Protein AF-X1SC76-F1 (afdb_monomer_lite)

Secondary structure (DSSP, 8-state):
-EEEEETTEEEEE-PPPHHHHHHHHHHHHHHT--HHHHHHHHHHHHHHHH-TTT---HHHHHHHS-HHHHHHHHHHHHHHHTGGGT----S---

Radius of gyration: 12.42 Å; chains: 1; bounding box: 30×29×35 Å

Structure (mmCIF, N/CA/C/O backbone):
data_AF-X1SC76-F1
#
_entry.id   AF-X1SC76-F1
#
loop_
_atom_site.group_PDB
_atom_site.id
_atom_site.type_symbol
_atom_site.label_atom_id
_atom_site.label_alt_id
_atom_site.label_comp_id
_atom_site.label_asym_id
_atom_site.label_entity_id
_atom_site.label_seq_id
_atom_site.pdbx_PDB_ins_code
_atom_site.Cartn_x
_atom_site.Cartn_y
_atom_site.Cartn_z
_atom_site.occupancy
_atom_site.B_iso_or_equiv
_atom_site.auth_seq_id
_atom_site.auth_comp_id
_atom_site.auth_asym_id
_atom_site.auth_atom_id
_atom_site.pdbx_PDB_model_num
ATOM 1 N N . MET A 1 1 ? -14.195 4.570 3.320 1.00 79.75 1 MET A N 1
ATOM 2 C CA . MET A 1 1 ? -13.495 3.291 3.507 1.00 79.75 1 MET A CA 1
ATOM 3 C C . MET A 1 1 ? -13.824 2.413 2.326 1.00 79.75 1 MET A C 1
ATOM 5 O O . MET A 1 1 ? -15.003 2.204 2.074 1.00 79.75 1 MET A O 1
ATOM 9 N N . ALA A 1 2 ? -12.809 1.998 1.579 1.00 90.69 2 ALA A N 1
ATOM 10 C CA . ALA A 1 2 ? -12.934 1.100 0.440 1.00 90.69 2 ALA A CA 1
ATOM 11 C C . ALA A 1 2 ? -12.316 -0.256 0.787 1.00 90.69 2 ALA A C 1
ATOM 13 O O . ALA A 1 2 ? -11.453 -0.341 1.663 1.00 90.69 2 ALA A O 1
ATOM 14 N N . LYS A 1 3 ? -12.769 -1.303 0.107 1.00 93.75 3 LYS A N 1
ATOM 15 C CA . LYS A 1 3 ? -12.237 -2.658 0.226 1.00 93.75 3 LYS A CA 1
ATOM 16 C C . LYS A 1 3 ? -11.630 -3.036 -1.113 1.00 93.75 3 LYS A C 1
ATOM 18 O O . LYS A 1 3 ? -12.298 -2.881 -2.129 1.00 93.75 3 LYS A O 1
ATOM 23 N N . VAL A 1 4 ? -10.386 -3.497 -1.102 1.00 93.12 4 VAL A N 1
ATOM 24 C CA . VAL A 1 4 ? -9.672 -3.941 -2.301 1.00 93.12 4 VAL A CA 1
ATOM 25 C C . VAL A 1 4 ? -9.344 -5.414 -2.130 1.00 93.12 4 VAL A C 1
ATOM 27 O O . VAL A 1 4 ? -8.699 -5.794 -1.152 1.00 93.12 4 VAL A O 1
ATOM 30 N N . LYS A 1 5 ? -9.800 -6.237 -3.073 1.00 93.00 5 LYS A N 1
ATOM 31 C CA . LYS A 1 5 ? -9.493 -7.667 -3.111 1.00 93.00 5 LYS A CA 1
ATOM 32 C C . LYS A 1 5 ? -8.244 -7.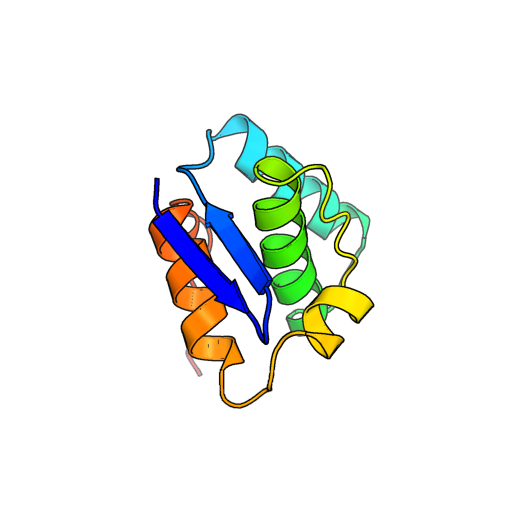914 -3.956 1.00 93.00 5 LYS A C 1
ATOM 34 O O . LYS A 1 5 ? -8.188 -7.462 -5.102 1.00 93.00 5 LYS A O 1
ATOM 39 N N . ILE A 1 6 ? -7.283 -8.629 -3.380 1.00 91.00 6 ILE A N 1
ATOM 40 C CA . ILE A 1 6 ? -6.014 -9.023 -3.996 1.00 91.00 6 ILE A CA 1
ATOM 41 C C . ILE A 1 6 ? -5.837 -10.523 -3.757 1.00 91.00 6 ILE A C 1
ATOM 43 O O . ILE A 1 6 ? -5.729 -10.958 -2.607 1.00 91.00 6 ILE A O 1
ATOM 47 N N . GLY A 1 7 ? -5.868 -11.316 -4.829 1.00 87.81 7 GLY A N 1
ATOM 48 C CA . GLY A 1 7 ? -5.958 -12.772 -4.718 1.00 87.81 7 GLY A CA 1
ATOM 49 C C . GLY A 1 7 ? -7.164 -13.180 -3.864 1.00 87.81 7 GLY A C 1
ATOM 50 O O . GLY A 1 7 ? -8.279 -12.693 -4.065 1.00 87.81 7 GLY A O 1
ATOM 51 N N . ASP A 1 8 ? -6.938 -14.026 -2.862 1.00 89.00 8 ASP A N 1
ATOM 52 C CA . ASP A 1 8 ? -7.970 -14.459 -1.909 1.00 89.00 8 ASP A CA 1
ATOM 53 C C . ASP A 1 8 ? -8.120 -13.543 -0.681 1.00 89.00 8 ASP A C 1
ATOM 55 O O . ASP A 1 8 ? -8.961 -13.799 0.183 1.00 89.00 8 ASP A O 1
ATOM 59 N N . GLN A 1 9 ? -7.330 -12.469 -0.585 1.00 91.00 9 GLN A N 1
ATOM 60 C CA . GLN A 1 9 ? -7.329 -11.562 0.563 1.00 91.00 9 GLN A CA 1
ATOM 61 C C . GLN A 1 9 ? -8.091 -10.265 0.265 1.00 91.00 9 GLN A C 1
ATOM 63 O O . GLN A 1 9 ? -8.087 -9.750 -0.852 1.00 91.00 9 GLN A O 1
ATOM 68 N N . GLU A 1 10 ? -8.752 -9.718 1.286 1.00 94.12 10 GLU A N 1
ATOM 69 C CA . GLU A 1 10 ? -9.439 -8.427 1.219 1.00 94.12 10 GLU A CA 1
ATOM 70 C C . GLU A 1 10 ? -8.764 -7.437 2.169 1.00 94.12 10 GLU A C 1
ATOM 72 O O . GLU A 1 10 ? -8.604 -7.712 3.358 1.00 94.12 10 GLU A O 1
ATOM 77 N N . TYR A 1 11 ? -8.400 -6.267 1.647 1.00 94.81 11 TYR A N 1
ATOM 78 C CA . TYR A 1 11 ? -7.751 -5.206 2.405 1.00 94.81 11 TYR A CA 1
ATOM 79 C C . TYR A 1 11 ? -8.623 -3.965 2.493 1.00 94.81 11 TYR A C 1
ATOM 81 O O . TYR A 1 11 ? -9.265 -3.541 1.531 1.00 94.81 11 TYR A O 1
ATOM 89 N N . THR A 1 12 ? -8.591 -3.327 3.656 1.00 94.75 12 THR A N 1
ATOM 90 C CA . THR A 1 12 ? -9.241 -2.040 3.874 1.00 94.75 12 THR A CA 1
ATOM 91 C C . THR A 1 12 ? -8.328 -0.904 3.443 1.00 94.75 12 THR A C 1
ATOM 93 O O . THR A 1 12 ? -7.207 -0.800 3.930 1.00 94.75 12 THR A O 1
ATOM 96 N N . ILE A 1 13 ? -8.825 0.014 2.617 1.00 94.56 13 ILE A N 1
ATOM 97 C CA . ILE A 1 13 ? -8.110 1.229 2.220 1.00 94.56 13 ILE A CA 1
ATOM 98 C C . ILE A 1 13 ? -8.928 2.461 2.602 1.00 94.56 13 ILE A C 1
ATOM 100 O O . ILE A 1 13 ? -10.136 2.555 2.369 1.00 94.56 13 ILE A O 1
ATOM 104 N N . ASN A 1 14 ? -8.257 3.430 3.217 1.00 93.62 14 ASN A N 1
ATOM 105 C CA . ASN A 1 14 ? -8.829 4.721 3.573 1.00 93.62 14 ASN A CA 1
ATOM 106 C C . ASN A 1 14 ? -7.989 5.855 2.987 1.00 93.62 14 ASN A C 1
ATOM 108 O O . ASN A 1 14 ? -6.844 5.660 2.584 1.00 93.62 14 ASN A O 1
ATOM 112 N N . TYR A 1 15 ? -8.552 7.062 2.986 1.00 92.62 15 TYR A N 1
ATOM 113 C CA . TYR A 1 15 ? -7.842 8.247 2.523 1.00 92.62 15 TYR A CA 1
ATOM 114 C C . TYR A 1 15 ? -6.587 8.497 3.370 1.00 92.62 15 TYR A C 1
ATOM 116 O O . TYR A 1 15 ? -6.656 8.611 4.601 1.00 92.62 15 TYR A O 1
ATOM 124 N N . LEU A 1 16 ? -5.429 8.609 2.720 1.00 90.75 16 LEU A N 1
ATOM 125 C CA . LEU A 1 16 ? -4.178 8.923 3.391 1.00 90.75 16 LEU A CA 1
ATOM 126 C C . LEU A 1 16 ? -4.125 10.412 3.738 1.00 90.75 16 LEU A C 1
ATOM 128 O O . LEU A 1 16 ? -4.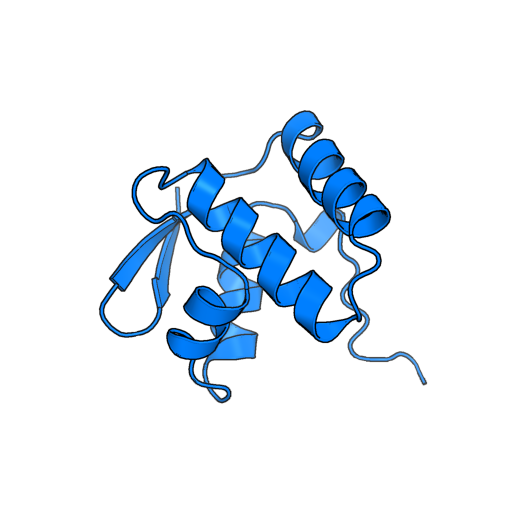307 11.297 2.905 1.00 90.75 16 LEU A O 1
ATOM 132 N N . LYS A 1 17 ? -3.786 10.711 4.993 1.00 90.75 17 LYS A N 1
ATOM 133 C CA . LYS A 1 17 ? -3.424 12.079 5.382 1.00 90.75 17 LYS A CA 1
ATOM 134 C C . LYS A 1 17 ? -2.109 12.468 4.700 1.00 90.75 17 LYS A C 1
ATOM 136 O O . LYS A 1 17 ? -1.203 11.642 4.610 1.00 90.75 17 LYS A O 1
ATOM 141 N N . LEU A 1 18 ? -1.947 13.747 4.349 1.00 86.81 18 LEU A N 1
ATOM 142 C CA . LEU A 1 18 ? -0.740 14.287 3.698 1.00 86.81 18 LEU A CA 1
ATOM 143 C C . LEU A 1 18 ? 0.572 13.845 4.380 1.00 86.81 18 LEU A C 1
ATOM 145 O O . LEU A 1 18 ? 1.547 13.512 3.714 1.00 86.81 18 LEU A O 1
ATOM 149 N N . GLY A 1 19 ? 0.597 13.809 5.717 1.00 88.88 19 GLY A N 1
ATOM 150 C CA . GLY A 1 19 ? 1.774 13.378 6.477 1.00 88.88 19 GLY A CA 1
ATOM 151 C C . GLY A 1 19 ? 2.149 11.904 6.275 1.00 88.88 19 GLY A C 1
ATOM 152 O O . GLY A 1 19 ? 3.327 11.572 6.330 1.00 88.88 19 GLY A O 1
ATOM 153 N N . ALA A 1 20 ? 1.176 11.025 6.017 1.00 88.50 20 ALA A N 1
ATOM 154 C CA . ALA A 1 20 ? 1.439 9.626 5.686 1.00 88.50 20 ALA A CA 1
ATOM 155 C C . ALA A 1 20 ? 1.981 9.493 4.255 1.00 88.50 20 ALA A C 1
ATOM 157 O O . ALA A 1 20 ? 2.974 8.804 4.051 1.00 88.50 20 ALA A O 1
ATOM 158 N N . ILE A 1 21 ? 1.406 10.235 3.304 1.00 87.06 21 ILE A N 1
ATOM 159 C CA . ILE A 1 21 ? 1.862 10.269 1.905 1.00 87.06 21 ILE A CA 1
ATOM 160 C C . ILE A 1 21 ? 3.329 10.707 1.828 1.00 87.06 21 ILE A C 1
ATOM 162 O O . ILE A 1 21 ? 4.149 10.032 1.214 1.00 87.06 21 ILE A O 1
ATOM 166 N N . LYS A 1 22 ? 3.692 11.788 2.533 1.00 87.75 22 LYS A N 1
ATOM 167 C CA . LYS A 1 22 ? 5.081 12.270 2.606 1.00 87.75 22 LYS A CA 1
ATOM 168 C C . LYS A 1 22 ? 6.051 11.229 3.171 1.00 87.75 22 LYS A C 1
ATOM 170 O O . LYS A 1 22 ? 7.188 11.165 2.720 1.00 87.75 22 LYS A O 1
ATOM 175 N N . LYS A 1 23 ? 5.623 10.424 4.150 1.00 88.56 23 LYS A N 1
ATOM 176 C CA . LYS A 1 23 ? 6.459 9.358 4.725 1.00 88.56 23 LYS A CA 1
ATOM 177 C C . LYS A 1 23 ? 6.722 8.240 3.720 1.00 88.56 23 LYS A C 1
ATOM 179 O O . LYS A 1 23 ? 7.868 7.834 3.586 1.00 88.56 23 LYS A O 1
ATOM 184 N N . ILE A 1 24 ? 5.688 7.797 3.003 1.00 86.06 24 ILE A N 1
ATOM 185 C CA . ILE A 1 24 ? 5.816 6.759 1.968 1.00 86.06 24 ILE A CA 1
ATOM 186 C C . ILE A 1 24 ? 6.734 7.250 0.839 1.00 86.06 24 ILE A C 1
ATOM 188 O O . ILE A 1 24 ? 7.643 6.536 0.427 1.00 86.06 24 ILE A O 1
ATOM 192 N N . LEU A 1 25 ? 6.552 8.497 0.388 1.00 82.88 25 LEU A N 1
ATOM 193 C CA . LEU A 1 25 ? 7.401 9.117 -0.635 1.00 82.88 25 LEU A CA 1
ATOM 194 C C . LEU A 1 25 ? 8.868 9.199 -0.209 1.00 82.88 25 LEU A C 1
ATOM 196 O O . LEU A 1 25 ? 9.742 8.773 -0.955 1.00 82.88 25 LEU A O 1
ATOM 200 N N . LYS A 1 26 ? 9.132 9.682 1.009 1.00 86.00 26 LYS A N 1
ATOM 201 C CA . LYS A 1 26 ? 10.497 9.764 1.530 1.00 86.00 26 LYS A CA 1
ATOM 202 C C . LYS A 1 26 ? 11.148 8.380 1.613 1.00 86.00 26 LYS A C 1
ATOM 204 O O . LYS A 1 26 ? 12.284 8.211 1.186 1.00 86.00 26 LYS A O 1
ATOM 209 N N . ALA A 1 27 ? 10.413 7.379 2.096 1.00 84.25 27 ALA A N 1
ATOM 210 C CA . ALA A 1 27 ? 10.927 6.019 2.196 1.00 84.25 27 ALA A CA 1
ATOM 211 C C . ALA A 1 27 ? 11.212 5.391 0.818 1.00 84.25 27 ALA A C 1
ATOM 213 O O . ALA A 1 27 ? 12.190 4.658 0.673 1.00 84.25 27 ALA A O 1
ATOM 214 N N . LYS A 1 28 ? 10.416 5.726 -0.210 1.00 82.06 28 LYS A N 1
ATOM 215 C 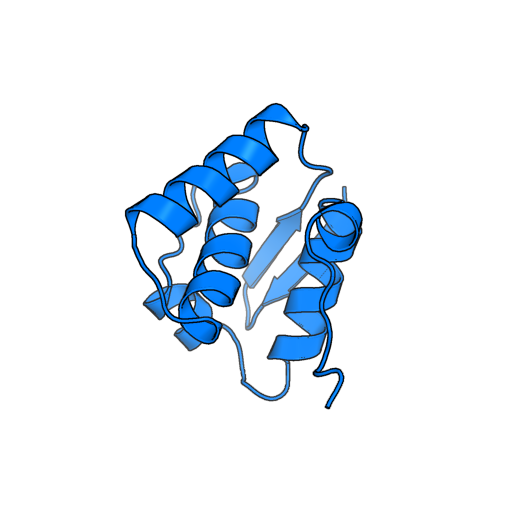CA . LYS A 1 28 ? 10.718 5.384 -1.609 1.00 82.06 28 LYS A CA 1
ATOM 216 C C . LYS A 1 28 ? 12.050 6.000 -2.060 1.00 82.06 28 LYS A C 1
ATOM 218 O O . LYS A 1 28 ? 12.870 5.287 -2.633 1.00 82.06 28 LYS A O 1
ATOM 223 N N . GLU A 1 29 ? 12.270 7.294 -1.811 1.00 81.44 29 GLU A N 1
ATOM 224 C CA . GLU A 1 29 ? 13.514 7.987 -2.193 1.00 81.44 29 GLU A CA 1
ATOM 225 C C . GLU A 1 29 ? 14.746 7.389 -1.495 1.00 81.44 29 GLU A C 1
ATOM 227 O O . GLU A 1 29 ? 15.775 7.167 -2.131 1.00 81.44 29 GLU A O 1
ATOM 232 N N . GLU A 1 30 ? 14.633 7.065 -0.205 1.00 84.88 30 GLU A N 1
ATOM 233 C CA . GLU A 1 30 ? 15.722 6.469 0.579 1.00 84.88 30 GLU A CA 1
ATOM 234 C C . GLU A 1 30 ? 16.097 5.061 0.092 1.00 84.88 30 GLU A C 1
ATOM 236 O O . GLU A 1 30 ? 17.273 4.695 0.104 1.00 84.88 30 GLU A O 1
ATOM 241 N N . LYS A 1 31 ? 15.115 4.280 -0.375 1.00 80.44 31 LYS A N 1
ATOM 242 C CA . LYS A 1 31 ? 15.326 2.910 -0.863 1.00 80.44 31 LYS A CA 1
ATOM 243 C C . LYS A 1 31 ? 15.872 2.829 -2.293 1.00 80.44 31 LYS A C 1
ATOM 245 O O . LYS A 1 31 ? 16.273 1.741 -2.690 1.00 80.44 31 LYS A O 1
ATOM 250 N N . LYS A 1 32 ? 15.910 3.938 -3.049 1.00 81.12 32 LYS A N 1
ATOM 251 C CA . LYS A 1 32 ? 16.382 3.990 -4.452 1.00 81.12 32 LYS A CA 1
ATOM 252 C C . LYS A 1 32 ? 15.776 2.890 -5.343 1.00 81.12 32 LYS A C 1
ATOM 254 O O . LYS A 1 32 ? 16.477 2.292 -6.149 1.00 81.12 32 LYS A O 1
ATOM 259 N N . LEU A 1 33 ? 14.485 2.617 -5.161 1.00 78.62 33 LEU A N 1
ATOM 260 C CA . LEU A 1 33 ? 13.773 1.578 -5.907 1.00 78.62 33 LEU A CA 1
ATOM 261 C C . LEU A 1 33 ? 13.564 1.992 -7.368 1.00 78.62 33 LEU A C 1
ATOM 263 O O . LEU A 1 33 ? 13.237 3.153 -7.640 1.00 78.62 33 LEU A O 1
ATOM 267 N N . ASP A 1 34 ? 13.672 1.028 -8.281 1.00 78.00 34 ASP A N 1
ATOM 268 C CA . ASP A 1 34 ? 13.246 1.170 -9.671 1.00 78.00 34 ASP A CA 1
ATOM 269 C C . ASP A 1 34 ? 11.739 1.468 -9.767 1.00 78.00 34 ASP A C 1
ATOM 271 O O . ASP A 1 34 ? 10.975 1.250 -8.826 1.00 78.00 34 ASP A O 1
ATOM 275 N N . ASN A 1 35 ? 11.273 2.006 -10.900 1.00 75.12 35 ASN A N 1
ATOM 276 C CA . ASN A 1 35 ? 9.898 2.519 -11.024 1.00 75.12 35 ASN A CA 1
ATOM 277 C C . ASN A 1 35 ? 8.804 1.474 -10.720 1.00 75.12 35 ASN A C 1
ATOM 279 O O . ASN A 1 35 ? 7.742 1.843 -10.205 1.00 75.12 35 ASN A O 1
ATOM 283 N N . MET A 1 36 ? 9.061 0.197 -11.019 1.00 74.44 36 MET A N 1
ATOM 284 C CA . MET A 1 36 ? 8.119 -0.899 -10.779 1.00 74.44 36 MET A CA 1
ATOM 285 C C . MET A 1 36 ? 8.093 -1.284 -9.293 1.00 74.44 36 MET A C 1
ATOM 287 O O . MET A 1 36 ? 7.050 -1.139 -8.658 1.00 74.44 36 MET A O 1
ATOM 291 N N . ASP A 1 37 ? 9.249 -1.590 -8.696 1.00 84.12 37 ASP A N 1
ATOM 292 C CA . ASP A 1 37 ? 9.395 -1.834 -7.252 1.00 84.12 37 ASP A CA 1
ATOM 293 C C . ASP A 1 37 ? 8.892 -0.673 -6.393 1.00 84.12 37 ASP A C 1
ATOM 295 O O . ASP A 1 37 ? 8.281 -0.860 -5.342 1.00 84.12 37 ASP A O 1
ATOM 299 N N . ALA A 1 38 ? 9.113 0.560 -6.846 1.00 85.62 38 ALA A N 1
ATOM 300 C CA . ALA A 1 38 ? 8.620 1.750 -6.179 1.00 85.62 38 ALA A CA 1
ATOM 301 C C . ALA A 1 38 ? 7.090 1.776 -6.116 1.00 85.62 38 ALA A C 1
ATOM 303 O O . ALA A 1 38 ? 6.528 2.212 -5.111 1.00 85.62 38 ALA A O 1
ATOM 304 N N . THR A 1 39 ? 6.424 1.336 -7.184 1.00 87.00 39 THR A N 1
ATOM 305 C CA . THR A 1 39 ? 4.963 1.265 -7.248 1.00 87.00 39 THR A CA 1
ATOM 306 C C . THR A 1 39 ? 4.450 0.211 -6.279 1.00 87.00 39 THR A C 1
ATOM 308 O O . THR A 1 39 ? 3.659 0.547 -5.396 1.00 87.00 39 THR A O 1
ATOM 311 N N . SER A 1 40 ? 4.957 -1.018 -6.370 1.00 90.56 40 SER A N 1
ATOM 312 C CA . SER A 1 40 ? 4.588 -2.109 -5.463 1.00 90.56 40 SER A CA 1
ATOM 313 C C . SER A 1 40 ? 4.860 -1.748 -4.001 1.00 90.56 40 SER A C 1
ATOM 315 O O . SER A 1 40 ? 4.008 -1.961 -3.140 1.00 90.56 40 SER A O 1
ATOM 317 N N . TYR A 1 41 ? 5.975 -1.068 -3.715 1.00 90.94 41 TYR A N 1
ATOM 318 C CA . TYR A 1 41 ? 6.280 -0.541 -2.385 1.00 90.94 41 TYR A CA 1
ATOM 319 C C . TYR A 1 41 ? 5.215 0.439 -1.878 1.00 90.94 41 TYR A C 1
ATOM 321 O O . TYR A 1 41 ? 4.727 0.297 -0.757 1.00 90.94 41 TYR A O 1
ATOM 329 N N . ILE A 1 42 ? 4.826 1.428 -2.689 1.00 90.75 42 ILE A N 1
ATOM 330 C CA . ILE A 1 42 ? 3.809 2.417 -2.302 1.00 90.75 42 ILE A CA 1
ATOM 331 C C . ILE A 1 42 ? 2.470 1.734 -2.004 1.00 90.75 42 ILE A C 1
ATOM 333 O O . ILE A 1 42 ? 1.810 2.083 -1.020 1.00 90.75 42 ILE A O 1
ATOM 337 N N . LEU A 1 43 ? 2.065 0.773 -2.838 1.00 92.25 43 LEU A N 1
ATOM 338 C CA . LEU A 1 43 ? 0.810 0.041 -2.674 1.00 92.25 43 LEU A CA 1
ATOM 339 C C . LEU A 1 43 ? 0.839 -0.829 -1.411 1.00 92.25 43 LEU A C 1
ATOM 341 O O . LEU A 1 43 ? -0.068 -0.722 -0.581 1.00 92.25 43 LEU A O 1
ATOM 345 N N . ALA A 1 44 ? 1.912 -1.598 -1.209 1.00 93.44 44 ALA A N 1
ATOM 346 C CA . ALA A 1 44 ? 2.116 -2.429 -0.026 1.00 93.44 44 ALA A CA 1
ATOM 347 C C . ALA A 1 44 ? 2.106 -1.599 1.268 1.00 93.44 44 ALA A C 1
ATOM 349 O O . ALA A 1 44 ? 1.395 -1.932 2.216 1.00 93.44 44 ALA A O 1
ATOM 350 N N . GLU A 1 45 ? 2.812 -0.467 1.303 1.00 92.94 45 GLU A N 1
ATOM 351 C CA . GLU A 1 45 ? 2.834 0.416 2.476 1.00 92.94 45 GLU A CA 1
ATOM 352 C C . GLU A 1 45 ? 1.482 1.074 2.739 1.00 92.94 45 GLU A C 1
ATOM 354 O O . GLU A 1 45 ? 1.090 1.274 3.892 1.00 92.94 45 GLU A O 1
ATOM 359 N N . THR A 1 46 ? 0.742 1.394 1.678 1.00 93.00 46 THR A N 1
ATOM 360 C CA . THR A 1 46 ? -0.618 1.921 1.797 1.00 93.00 46 THR A CA 1
ATOM 361 C C . THR A 1 46 ? -1.544 0.884 2.422 1.00 93.00 46 THR A C 1
ATOM 363 O O . THR A 1 46 ? -2.293 1.218 3.340 1.00 93.00 46 THR A O 1
ATOM 366 N N . ILE A 1 47 ? -1.456 -0.377 1.995 1.00 93.75 47 ILE A N 1
ATOM 367 C CA . ILE A 1 47 ? -2.215 -1.480 2.592 1.00 93.75 47 ILE A CA 1
ATOM 368 C C . ILE A 1 47 ? -1.802 -1.680 4.053 1.00 93.75 47 ILE A C 1
ATOM 370 O O . ILE A 1 47 ? -2.664 -1.637 4.931 1.00 93.75 47 ILE A O 1
ATOM 374 N N . ASN A 1 48 ? -0.503 -1.806 4.340 1.00 94.19 48 ASN A N 1
ATOM 375 C CA . ASN A 1 48 ? 0.034 -1.993 5.695 1.00 94.19 48 ASN A CA 1
ATOM 376 C C . ASN A 1 48 ? -0.393 -0.883 6.655 1.00 94.19 48 ASN A C 1
ATOM 378 O O . ASN A 1 48 ? -0.594 -1.115 7.847 1.00 94.19 48 ASN A O 1
ATOM 382 N N . LYS A 1 49 ? -0.551 0.344 6.146 1.00 92.62 49 LYS A N 1
ATOM 383 C CA . LYS A 1 49 ? -0.967 1.485 6.958 1.00 92.62 49 LYS A CA 1
ATOM 384 C C . LYS A 1 49 ? -2.357 1.304 7.567 1.00 92.62 49 LYS A C 1
ATOM 386 O O . LYS A 1 49 ? -2.603 1.826 8.657 1.00 92.62 49 LYS A O 1
ATOM 391 N N . PHE A 1 50 ? -3.247 0.618 6.858 1.00 93.38 50 PHE A N 1
ATOM 392 C CA . PHE A 1 50 ? -4.633 0.393 7.265 1.00 93.38 50 PHE A CA 1
ATOM 393 C C . PHE A 1 50 ? -4.901 -1.040 7.731 1.00 93.38 50 PHE A C 1
ATOM 395 O O . PHE A 1 50 ? -5.883 -1.259 8.429 1.00 93.38 50 PHE A O 1
ATOM 402 N N . ASN A 1 51 ? -4.015 -1.974 7.386 1.00 94.06 51 ASN A N 1
ATOM 403 C CA . ASN A 1 51 ? -4.084 -3.397 7.709 1.00 94.06 51 ASN A CA 1
ATOM 404 C C . ASN A 1 51 ? -2.719 -3.802 8.298 1.00 94.06 51 ASN A C 1
ATOM 406 O O . ASN A 1 51 ? -1.905 -4.428 7.614 1.00 94.06 51 ASN A O 1
ATOM 410 N N . PRO A 1 52 ? -2.389 -3.368 9.530 1.00 89.62 52 PRO A N 1
ATOM 411 C CA . PRO A 1 52 ? -1.063 -3.573 10.113 1.00 89.62 52 PRO A CA 1
ATOM 412 C C . PRO A 1 52 ? -0.711 -5.053 10.318 1.00 89.62 52 PRO A C 1
ATOM 414 O O . PRO A 1 52 ? 0.469 -5.377 10.463 1.00 89.62 52 PRO A O 1
ATOM 417 N N . GLU A 1 53 ? -1.697 -5.959 10.318 1.00 92.19 53 GLU A N 1
ATOM 418 C CA . GLU A 1 53 ? -1.438 -7.401 10.328 1.00 92.19 53 GLU A CA 1
ATOM 419 C C . GLU A 1 53 ? -0.882 -7.939 9.001 1.00 92.19 53 GLU A C 1
ATOM 421 O O . GLU A 1 53 ? -0.175 -8.946 9.022 1.00 92.19 53 GLU A O 1
ATOM 426 N N . ALA A 1 54 ? -1.144 -7.267 7.873 1.00 90.75 54 ALA A N 1
ATOM 427 C CA . ALA A 1 54 ? -0.791 -7.763 6.543 1.00 90.75 54 ALA A CA 1
ATOM 428 C C . ALA A 1 54 ? 0.730 -7.837 6.334 1.00 90.75 54 ALA A C 1
ATOM 430 O O . ALA A 1 54 ? 1.228 -8.804 5.757 1.00 90.75 54 ALA A O 1
ATOM 431 N N . LYS A 1 55 ? 1.475 -6.840 6.843 1.00 90.94 55 LYS A N 1
ATOM 432 C CA . LYS A 1 55 ? 2.951 -6.756 6.777 1.00 90.94 55 LYS A CA 1
ATOM 433 C C . LYS A 1 55 ? 3.503 -7.138 5.395 1.00 90.94 55 LYS A C 1
ATOM 435 O O . LYS A 1 55 ? 4.433 -7.944 5.279 1.00 90.94 55 LYS A O 1
ATOM 440 N N . LEU A 1 56 ? 2.894 -6.581 4.354 1.00 92.06 56 LEU A N 1
ATOM 441 C CA . LEU A 1 56 ? 3.264 -6.796 2.966 1.00 92.06 56 LEU A CA 1
ATOM 442 C C . LEU A 1 56 ? 4.649 -6.213 2.696 1.00 92.06 56 LEU A C 1
ATOM 444 O O . LEU A 1 56 ? 4.937 -5.070 3.052 1.00 92.06 56 LEU A O 1
ATOM 448 N N . THR A 1 57 ? 5.495 -7.020 2.071 1.00 91.50 57 THR A N 1
ATOM 449 C CA . THR A 1 57 ? 6.728 -6.586 1.412 1.00 91.50 57 THR A CA 1
ATOM 450 C C . THR A 1 57 ? 6.451 -6.410 -0.081 1.00 91.50 57 THR A C 1
ATOM 452 O O . THR A 1 57 ? 5.375 -6.783 -0.541 1.00 91.50 57 THR A O 1
ATOM 455 N N . ILE A 1 58 ? 7.407 -5.857 -0.834 1.00 90.38 58 ILE A N 1
ATOM 456 C CA . ILE A 1 58 ? 7.313 -5.768 -2.302 1.00 90.38 58 ILE A CA 1
ATOM 457 C C . ILE A 1 58 ? 7.096 -7.169 -2.885 1.00 90.38 58 ILE A C 1
ATOM 459 O O . ILE A 1 58 ? 6.072 -7.405 -3.505 1.00 90.38 58 ILE A O 1
ATOM 463 N N . GLU A 1 59 ? 7.974 -8.116 -2.540 1.00 90.50 59 GLU A N 1
ATOM 464 C CA . GLU A 1 59 ? 7.893 -9.512 -2.995 1.00 90.50 59 GLU A CA 1
ATOM 465 C C . GLU A 1 59 ? 6.535 -10.150 -2.674 1.00 90.50 59 GLU A C 1
ATOM 467 O O . GLU A 1 59 ? 5.879 -10.680 -3.558 1.00 90.50 59 GLU A O 1
ATOM 472 N N . LYS A 1 60 ? 6.047 -10.017 -1.431 1.00 91.06 60 LYS A N 1
ATOM 473 C CA . LYS A 1 60 ? 4.734 -10.566 -1.056 1.00 91.06 60 LYS A CA 1
ATOM 474 C C . LYS A 1 60 ? 3.583 -9.904 -1.797 1.00 91.06 60 LYS A C 1
ATOM 476 O O . LYS A 1 60 ? 2.578 -10.554 -2.042 1.00 91.06 60 LYS A O 1
ATOM 481 N N . PHE A 1 61 ? 3.673 -8.602 -2.052 1.00 91.25 61 PHE A N 1
ATOM 482 C CA . PHE A 1 61 ? 2.643 -7.898 -2.800 1.00 91.25 61 PHE A CA 1
ATOM 483 C C . PHE A 1 61 ? 2.627 -8.374 -4.253 1.00 91.25 61 PHE A C 1
ATOM 485 O O . PHE A 1 61 ? 1.560 -8.700 -4.759 1.00 91.25 61 PHE A O 1
ATOM 492 N N . ASP A 1 62 ? 3.797 -8.488 -4.875 1.00 89.75 62 ASP A N 1
ATOM 493 C CA . ASP A 1 62 ? 3.934 -8.957 -6.252 1.00 89.75 62 ASP A CA 1
ATOM 494 C C . ASP A 1 62 ? 3.511 -10.431 -6.400 1.00 89.75 62 ASP A C 1
ATOM 496 O O . ASP A 1 62 ? 2.847 -10.769 -7.370 1.00 89.75 62 ASP A O 1
ATOM 500 N N . ASP A 1 63 ? 3.784 -11.290 -5.411 1.00 90.19 63 ASP A N 1
ATOM 501 C CA . ASP A 1 63 ? 3.303 -12.683 -5.388 1.00 90.19 63 ASP A CA 1
ATOM 502 C C . ASP A 1 63 ? 1.772 -12.792 -5.245 1.00 90.19 63 ASP A C 1
ATOM 504 O O . ASP A 1 63 ? 1.162 -13.760 -5.701 1.00 90.19 63 ASP A O 1
ATOM 508 N N . LEU A 1 64 ? 1.134 -11.827 -4.572 1.00 89.38 64 LEU A N 1
ATOM 509 C CA . LEU A 1 64 ? -0.319 -11.810 -4.361 1.00 89.38 64 LEU A CA 1
ATOM 510 C C . LEU A 1 64 ? -1.085 -11.216 -5.546 1.00 89.38 64 LEU A C 1
ATOM 512 O O . LEU A 1 64 ? -2.284 -11.468 -5.695 1.00 89.38 64 LEU A O 1
ATOM 516 N N . VAL A 1 65 ? -0.424 -10.380 -6.343 1.00 88.19 65 VAL A N 1
ATOM 517 C CA . VAL A 1 65 ? -1.043 -9.632 -7.431 1.00 88.19 65 VAL A CA 1
ATOM 518 C C . VAL A 1 65 ? -0.730 -10.313 -8.754 1.00 88.19 65 VAL A C 1
ATOM 520 O O . VAL A 1 65 ? 0.396 -10.287 -9.238 1.00 88.19 65 VAL A O 1
ATOM 523 N N . ASP A 1 66 ? -1.762 -10.857 -9.394 1.00 86.94 66 ASP A N 1
ATOM 524 C CA . ASP A 1 66 ? -1.640 -11.284 -10.784 1.00 86.94 66 ASP A CA 1
ATOM 525 C C . ASP A 1 66 ? -1.339 -10.064 -11.672 1.00 86.94 66 ASP A C 1
ATOM 527 O O . ASP A 1 66 ? -1.965 -9.007 -11.531 1.00 86.94 66 ASP A O 1
ATOM 531 N N . ILE A 1 67 ? -0.401 -10.205 -12.611 1.00 83.38 67 ILE A N 1
ATOM 532 C CA . ILE A 1 67 ? -0.014 -9.136 -13.539 1.00 83.38 67 ILE A CA 1
ATOM 533 C C . ILE A 1 67 ? -1.211 -8.587 -14.329 1.00 83.38 67 ILE A C 1
ATOM 535 O O . ILE A 1 67 ? -1.243 -7.400 -14.649 1.00 83.38 67 ILE A O 1
ATOM 539 N N . VAL A 1 68 ? -2.222 -9.424 -14.595 1.00 87.06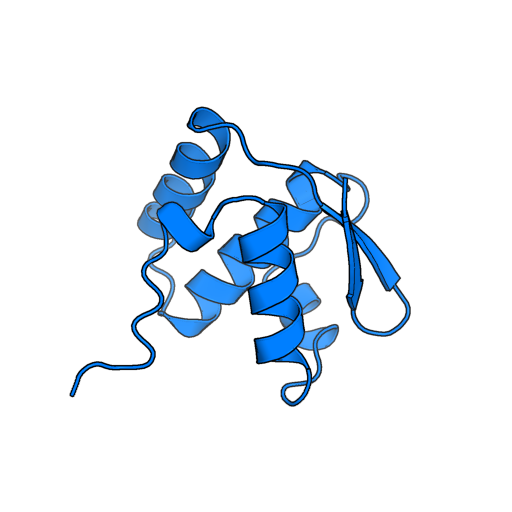 68 VAL A N 1
ATOM 540 C CA . VAL A 1 68 ? -3.464 -9.028 -15.277 1.00 87.06 68 VAL A CA 1
ATOM 541 C C . VAL A 1 68 ? -4.337 -8.139 -14.384 1.00 87.06 68 VAL A C 1
ATOM 543 O O . VAL A 1 68 ? -5.047 -7.261 -14.872 1.00 87.06 68 VAL A O 1
ATOM 546 N N . GLU A 1 69 ? -4.281 -8.340 -13.068 1.00 87.75 69 GLU A N 1
ATOM 547 C CA . GLU A 1 69 ? -5.058 -7.583 -12.085 1.00 87.75 69 GLU A CA 1
ATOM 548 C C . GLU A 1 69 ? -4.309 -6.362 -11.535 1.00 87.75 69 GLU A C 1
ATOM 550 O O . GLU A 1 69 ? -4.930 -5.496 -10.910 1.00 87.75 69 GLU A O 1
ATOM 555 N N . PHE A 1 70 ? -2.999 -6.262 -11.778 1.00 87.69 70 PHE A N 1
ATOM 556 C CA . PHE A 1 70 ? -2.139 -5.227 -11.208 1.00 87.69 70 PHE A CA 1
ATOM 557 C C . PHE A 1 70 ? -2.663 -3.815 -11.471 1.00 87.69 70 PHE A C 1
ATOM 559 O O . PHE A 1 70 ? -2.843 -3.049 -10.526 1.00 87.69 70 PHE A O 1
ATOM 566 N N . GLU A 1 71 ? -2.983 -3.473 -12.724 1.00 89.19 71 GLU A N 1
ATOM 567 C CA . GLU A 1 71 ? -3.480 -2.132 -13.069 1.00 89.19 71 GLU A CA 1
ATOM 568 C C . GLU A 1 71 ? -4.803 -1.800 -12.361 1.00 89.19 71 GLU A C 1
ATOM 570 O O . GLU A 1 71 ? -5.002 -0.672 -11.896 1.00 89.19 71 GLU A O 1
ATOM 575 N N . ARG A 1 72 ? -5.702 -2.788 -12.234 1.00 92.38 72 ARG A N 1
ATOM 576 C CA . ARG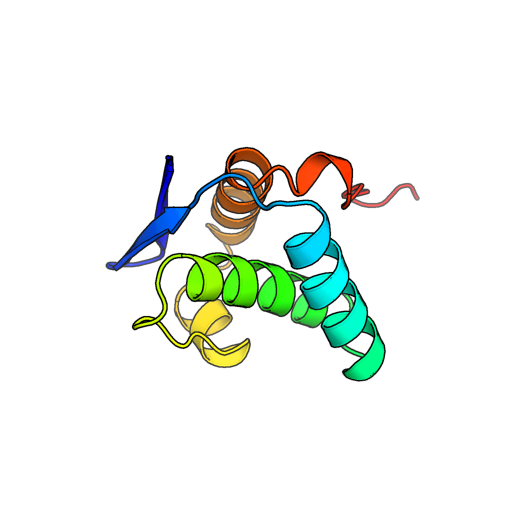 A 1 72 ? -6.979 -2.639 -11.521 1.00 92.38 72 ARG A CA 1
ATOM 577 C C . ARG A 1 72 ? -6.729 -2.358 -10.041 1.00 92.38 72 ARG A C 1
ATOM 579 O O . ARG A 1 72 ? -7.210 -1.353 -9.518 1.00 92.38 72 ARG A O 1
ATOM 586 N N . ILE A 1 73 ? -5.952 -3.220 -9.387 1.00 92.12 73 ILE A N 1
ATOM 587 C CA . ILE A 1 73 ? -5.649 -3.149 -7.952 1.00 92.12 73 ILE A CA 1
ATOM 588 C C . ILE A 1 73 ? -4.920 -1.849 -7.622 1.00 92.12 73 ILE A C 1
ATOM 590 O O . ILE A 1 73 ? -5.289 -1.136 -6.687 1.00 92.12 73 ILE A O 1
ATOM 594 N N . GLN A 1 74 ? -3.919 -1.505 -8.426 1.00 91.06 74 GLN A N 1
ATOM 595 C CA . GLN A 1 74 ? -3.173 -0.268 -8.308 1.00 91.06 74 GLN A CA 1
ATOM 596 C C . GLN A 1 74 ? -4.115 0.940 -8.356 1.00 91.06 74 GLN A C 1
ATOM 598 O O . GLN A 1 74 ? -4.076 1.788 -7.459 1.00 91.06 74 GLN A O 1
ATOM 603 N N . LYS A 1 75 ? -4.990 1.015 -9.368 1.00 91.00 75 LYS A N 1
ATOM 604 C CA . LYS A 1 75 ? -5.957 2.109 -9.511 1.00 91.00 75 LYS A CA 1
ATOM 605 C C . LYS A 1 75 ? -6.897 2.197 -8.311 1.00 91.00 75 LYS A C 1
ATOM 607 O O . LYS A 1 75 ? -7.055 3.279 -7.750 1.00 91.00 75 LYS A O 1
ATOM 612 N N . GLU A 1 76 ? -7.467 1.078 -7.874 1.00 92.69 76 GLU A N 1
ATOM 613 C CA . GLU A 1 76 ? -8.386 1.050 -6.733 1.00 92.69 76 GLU A CA 1
ATOM 614 C C . GLU A 1 76 ? -7.734 1.513 -5.431 1.00 92.69 76 GLU A C 1
ATOM 616 O O . GLU A 1 76 ? -8.317 2.326 -4.707 1.00 92.69 76 GLU A O 1
ATOM 621 N N . ILE A 1 77 ? -6.515 1.047 -5.140 1.00 92.56 77 ILE A N 1
ATOM 622 C CA . ILE A 1 77 ? -5.767 1.484 -3.959 1.00 92.56 77 ILE A CA 1
ATOM 623 C C . ILE A 1 77 ? -5.487 2.980 -4.056 1.00 92.56 77 ILE A C 1
ATOM 625 O O . ILE A 1 77 ? -5.707 3.700 -3.080 1.00 92.56 77 ILE A O 1
ATOM 629 N N . MET A 1 78 ? -5.021 3.478 -5.204 1.00 90.62 78 MET A N 1
ATOM 630 C CA . MET A 1 78 ? -4.650 4.887 -5.340 1.00 90.62 78 MET A CA 1
ATOM 631 C C . MET A 1 78 ? -5.846 5.833 -5.265 1.00 90.62 78 MET A C 1
ATOM 633 O O . MET A 1 78 ? -5.758 6.853 -4.578 1.00 90.62 78 MET A O 1
ATOM 637 N N . ASP A 1 79 ? -6.962 5.492 -5.907 1.00 91.19 79 ASP A N 1
ATOM 638 C CA . ASP A 1 79 ? -8.187 6.290 -5.852 1.00 91.19 79 ASP A CA 1
ATOM 639 C C . ASP A 1 79 ? -8.765 6.298 -4.435 1.00 91.19 79 ASP A C 1
ATOM 641 O O . ASP A 1 79 ? -9.082 7.357 -3.886 1.00 91.19 79 ASP A O 1
ATOM 645 N N . SER A 1 80 ? -8.802 5.134 -3.784 1.00 91.94 80 SER A N 1
ATOM 646 C CA . SER A 1 80 ? -9.323 4.995 -2.420 1.00 91.94 80 SER A CA 1
ATOM 647 C C . SER A 1 80 ? -8.460 5.696 -1.371 1.00 91.94 80 SER A C 1
ATOM 649 O O . SER A 1 80 ? -8.972 6.221 -0.378 1.00 91.94 80 SER A O 1
ATOM 651 N N . SER A 1 81 ? -7.143 5.707 -1.576 1.00 90.94 81 SER A N 1
ATOM 652 C CA . SER A 1 81 ? -6.181 6.340 -0.672 1.00 90.94 81 SER A CA 1
ATOM 653 C C . SER A 1 81 ? -5.950 7.824 -0.960 1.00 90.94 81 SER A C 1
ATOM 655 O O . SER A 1 81 ? -5.341 8.512 -0.139 1.00 90.94 81 SER A O 1
ATOM 657 N N . GLY A 1 82 ? -6.451 8.341 -2.087 1.00 88.25 82 GLY A N 1
ATOM 658 C CA . GLY A 1 82 ? -6.214 9.716 -2.530 1.00 88.25 82 GLY A CA 1
ATOM 659 C C . GLY A 1 82 ? -4.811 9.955 -3.092 1.00 88.25 82 GLY A C 1
ATOM 660 O O . GLY A 1 82 ? -4.414 11.108 -3.282 1.00 88.25 82 GLY A O 1
ATOM 661 N N . LEU A 1 83 ? -4.057 8.886 -3.356 1.00 86.69 83 LEU A N 1
ATOM 662 C CA . LEU A 1 83 ? -2.710 8.947 -3.911 1.00 86.69 83 LEU A CA 1
ATOM 663 C C . LEU A 1 83 ? -2.686 9.420 -5.362 1.00 86.69 83 LEU A C 1
ATOM 665 O O . LEU A 1 83 ? -1.693 10.024 -5.760 1.00 86.69 83 LEU A O 1
ATOM 669 N N . THR A 1 84 ? -3.769 9.250 -6.124 1.00 84.12 84 THR A N 1
ATOM 670 C CA . THR A 1 84 ? -3.866 9.712 -7.521 1.00 84.12 84 THR A CA 1
ATOM 671 C C . THR A 1 84 ? -3.592 11.208 -7.698 1.00 84.12 84 THR A C 1
ATOM 673 O O . THR A 1 84 ? -3.140 11.631 -8.755 1.00 84.12 84 THR A O 1
ATOM 676 N N . LYS A 1 85 ? -3.790 12.030 -6.658 1.00 75.94 85 LYS A N 1
ATOM 677 C CA . LYS A 1 85 ? -3.463 13.471 -6.684 1.00 75.94 85 LYS A CA 1
ATOM 678 C C . LYS A 1 85 ? -1.969 13.778 -6.549 1.00 75.94 85 LYS A C 1
ATOM 680 O O . LYS A 1 85 ? -1.544 14.887 -6.858 1.00 75.94 85 LYS A O 1
ATOM 685 N N . TYR A 1 86 ? -1.198 12.833 -6.023 1.00 74.38 86 TYR A N 1
ATOM 686 C CA . TYR A 1 86 ? 0.225 12.988 -5.703 1.00 74.38 86 TYR A CA 1
ATOM 687 C C . TYR A 1 86 ? 1.107 12.184 -6.649 1.00 74.38 86 TYR A C 1
ATOM 689 O O . TYR A 1 86 ? 2.228 12.583 -6.952 1.00 74.38 86 TYR A O 1
ATOM 697 N N . PHE A 1 87 ? 0.577 11.073 -7.140 1.00 71.81 87 PHE A N 1
ATOM 698 C CA . PHE A 1 87 ? 1.187 10.248 -8.155 1.00 71.81 87 PHE A CA 1
ATOM 699 C C . PHE A 1 87 ? 0.474 10.536 -9.471 1.00 71.81 87 PHE A C 1
ATOM 701 O O . PHE A 1 87 ? -0.536 9.918 -9.796 1.00 71.81 87 PHE A O 1
ATOM 708 N N . ASN A 1 88 ? 1.005 11.501 -10.228 1.00 56.81 88 ASN A N 1
ATOM 709 C CA . ASN A 1 88 ? 0.696 11.607 -11.648 1.00 56.81 88 ASN A CA 1
ATOM 710 C C . ASN A 1 88 ? 1.252 10.343 -12.299 1.00 56.81 88 ASN A C 1
ATOM 712 O O . ASN A 1 88 ? 2.431 10.276 -12.647 1.00 56.81 88 ASN A O 1
ATOM 716 N N . MET A 1 89 ? 0.416 9.320 -12.427 1.00 52.88 89 MET A N 1
ATOM 717 C CA . MET A 1 89 ? 0.735 8.201 -13.288 1.00 52.88 89 MET A CA 1
ATOM 718 C C . MET A 1 89 ? 0.602 8.673 -14.724 1.00 52.88 89 MET A C 1
ATOM 720 O O . MET A 1 89 ? -0.417 8.485 -15.383 1.00 52.88 89 MET A O 1
ATOM 724 N N . GLY A 1 90 ? 1.660 9.312 -15.209 1.00 40.78 90 GLY A N 1
ATOM 725 C CA . GLY A 1 90 ? 1.986 9.201 -16.612 1.00 40.78 90 GLY A CA 1
ATOM 726 C C . GLY A 1 90 ? 2.251 7.729 -16.895 1.00 40.78 90 GLY A C 1
ATOM 727 O O . GLY A 1 90 ? 3.395 7.291 -16.838 1.00 40.78 90 GLY A O 1
ATOM 728 N N . VAL A 1 91 ? 1.202 6.975 -17.240 1.00 43.28 91 VAL A N 1
ATOM 729 C CA . VAL A 1 91 ? 1.345 6.008 -18.331 1.00 43.28 91 VAL A CA 1
ATOM 730 C C . VAL A 1 91 ? 1.997 6.815 -19.449 1.00 43.28 91 VAL A C 1
ATOM 732 O O . VAL A 1 91 ? 1.466 7.862 -19.827 1.00 43.28 91 VAL A O 1
ATOM 735 N N . GLY A 1 92 ? 3.224 6.436 -19.803 1.00 43.97 92 GLY A N 1
ATOM 736 C CA . GLY A 1 92 ? 4.226 7.317 -20.394 1.00 43.97 92 GLY A CA 1
ATOM 737 C C . GLY A 1 92 ? 3.676 8.381 -21.343 1.00 43.97 92 GLY A C 1
ATOM 738 O O . GLY A 1 92 ? 3.080 8.075 -22.375 1.00 43.97 92 GLY A O 1
ATOM 739 N N . LYS A 1 93 ? 3.955 9.653 -21.046 1.00 31.55 9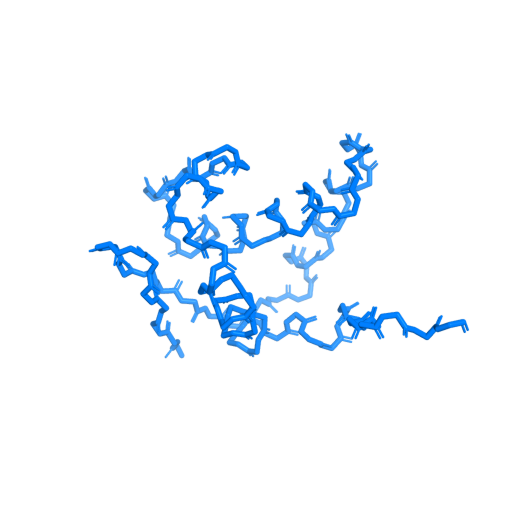3 LYS A N 1
ATOM 740 C CA . LYS A 1 93 ? 4.135 10.594 -22.147 1.00 31.55 93 LYS A CA 1
ATOM 741 C C . LYS A 1 93 ? 5.511 10.300 -22.737 1.00 31.55 93 LYS A C 1
ATOM 743 O O . LYS A 1 93 ? 6.515 10.553 -22.080 1.00 31.55 93 LYS A O 1
ATOM 748 N N . LYS A 1 94 ? 5.464 9.659 -23.909 1.00 34.53 94 LYS A N 1
ATOM 749 C CA . LYS A 1 94 ? 6.475 9.673 -24.976 1.00 34.53 94 LYS A CA 1
ATOM 750 C C . LYS A 1 94 ? 7.423 10.865 -24.907 1.00 34.53 94 LYS A C 1
ATOM 752 O O . LYS A 1 94 ? 6.907 11.991 -24.716 1.00 34.53 94 LYS A O 1
#

Organism: NCBI:txid412755

pLDDT: mean 85.08, std 13.05, range [31.55, 94.81]

Sequence (94 aa):
MAKVKIGDQEYTINYLKLGAIKKILKAKEEKKLDNMDATSYILAETINKFNPEAKLTIEKFDDLVDIVEFERIQKEIMDSSGLTKYFNMGVGKK

Foldseek 3Di:
DDWFDFANDIFDAAADDPVLVVVLVVVLVVVVDDPLLSLLSSLQSRRCVRVVVVNDHSVNSVVRHDPVCVVVRSVRNCVRHVVCVVDVPPPDDD